Protein AF-A0A365XZC5-F1 (afdb_monomer_lite)

Foldseek 3Di:
DDDDPPPPLQPDDDDPDDVDQADPVPRKGKDKAFDDWCDDPVGTDTWIKIFIPPDDPPDDADPVGRRIGTHPHDDDDDDDDDDPCVPDDDFPWDKDWPDKDKDKDKDKDWDDDPPDPDIDMDIDMDIWIKTWIWIDGPPDDTDIDIDTDD

Secondary structure (DSSP, 8-state):
-------GGGG----S--S-SB-TTT--BEEEEEEEEEEETTEEEEEEEEEE--PPTTPPPBTTBTTEEE---------SSS-GGGGG-----EEEEEEEEEEEEEEEEEEEPTTSS-EEEEEEEEEEEEEEEEEE-TTSPPEEEEEE--

Radius of gyration: 34.35 Å; chains: 1; bounding box: 64×92×58 Å

Organism: NCBI:txid2259036

pLDDT: mean 74.67, std 12.97, range [41.94, 90.88]

Structure (mmCIF, N/CA/C/O backbone):
data_AF-A0A365XZC5-F1
#
_entry.id   AF-A0A365XZC5-F1
#
loop_
_atom_site.group_PDB
_atom_site.id
_atom_site.type_symbol
_atom_site.label_atom_id
_atom_site.label_alt_id
_atom_site.label_comp_id
_atom_site.label_asym_id
_atom_site.label_entity_id
_atom_site.label_seq_id
_atom_site.pdbx_PDB_ins_code
_atom_site.Cartn_x
_atom_site.Cartn_y
_atom_site.Cartn_z
_atom_site.occupancy
_atom_site.B_iso_or_equiv
_atom_site.auth_seq_id
_atom_site.auth_comp_id
_atom_site.auth_asym_id
_atom_site.auth_atom_id
_atom_site.pdbx_PDB_model_num
ATOM 1 N N . MET A 1 1 ? -13.494 10.231 -18.764 1.00 41.94 1 MET A N 1
ATOM 2 C CA . MET A 1 1 ? -13.590 10.377 -17.300 1.00 41.94 1 MET A CA 1
ATOM 3 C C . MET A 1 1 ? -13.343 9.007 -16.707 1.00 41.94 1 MET A C 1
ATOM 5 O O . MET A 1 1 ? -14.178 8.136 -16.892 1.00 41.94 1 MET A O 1
ATOM 9 N N . THR A 1 2 ? -12.177 8.778 -16.112 1.00 56.69 2 THR A N 1
ATOM 10 C CA . THR A 1 2 ? -11.891 7.541 -15.376 1.00 56.69 2 THR A CA 1
ATOM 11 C C . THR A 1 2 ? -11.286 7.983 -14.055 1.00 56.69 2 THR A C 1
ATOM 13 O O . THR A 1 2 ? -10.091 8.257 -13.974 1.00 56.69 2 THR A O 1
ATOM 16 N N . SER A 1 3 ? -12.127 8.175 -13.043 1.00 47.44 3 SER A N 1
ATOM 17 C CA . SER A 1 3 ? -11.646 8.241 -11.668 1.00 47.44 3 SER A CA 1
ATOM 18 C C . SER A 1 3 ? -10.917 6.925 -11.409 1.00 47.44 3 SER A C 1
ATOM 20 O O . SER A 1 3 ? -11.542 5.862 -11.435 1.00 47.44 3 SER A O 1
ATOM 22 N N . GLY A 1 4 ? -9.589 6.990 -11.283 1.00 54.00 4 GLY A N 1
ATOM 23 C CA . GLY A 1 4 ? -8.797 5.874 -10.782 1.00 54.00 4 GLY A CA 1
ATOM 24 C C . GLY A 1 4 ? -9.372 5.441 -9.441 1.00 54.00 4 GLY A C 1
ATOM 25 O O . GLY A 1 4 ? -9.949 6.270 -8.740 1.00 54.00 4 GLY A O 1
ATOM 26 N N . SER A 1 5 ? -9.282 4.145 -9.160 1.00 53.66 5 SER A N 1
ATOM 27 C CA . SER A 1 5 ? -9.756 3.495 -7.940 1.00 53.66 5 SER A CA 1
ATOM 28 C C . SER A 1 5 ? -9.431 4.334 -6.705 1.00 53.66 5 SER A C 1
ATOM 30 O O . SER A 1 5 ? -8.330 4.245 -6.170 1.00 53.66 5 SER A O 1
ATOM 32 N N . THR A 1 6 ? -10.383 5.159 -6.275 1.00 51.09 6 THR A N 1
ATOM 33 C CA . THR A 1 6 ? -10.357 5.780 -4.959 1.00 51.09 6 THR A CA 1
ATOM 34 C C . THR A 1 6 ? -10.449 4.627 -3.986 1.00 51.09 6 THR A C 1
ATOM 36 O O . THR A 1 6 ? -11.447 3.900 -3.987 1.00 51.09 6 THR A O 1
ATOM 39 N N . ALA A 1 7 ? -9.367 4.408 -3.248 1.00 61.28 7 ALA A N 1
ATOM 40 C CA . ALA A 1 7 ? -9.318 3.397 -2.216 1.00 61.28 7 ALA A CA 1
ATOM 41 C C . ALA A 1 7 ? -10.495 3.688 -1.247 1.00 61.28 7 ALA A C 1
ATOM 43 O O . ALA A 1 7 ? -10.661 4.852 -0.858 1.00 61.28 7 ALA A O 1
ATOM 44 N N . PRO A 1 8 ? 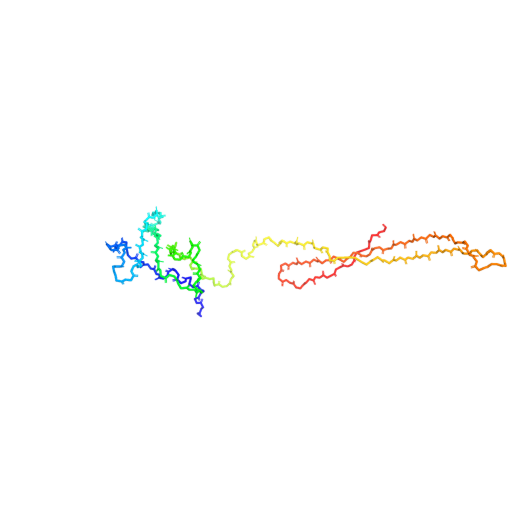-11.397 2.723 -0.969 1.00 56.47 8 PRO A N 1
ATOM 45 C CA . PRO A 1 8 ? -12.649 2.956 -0.231 1.00 56.47 8 PRO A CA 1
ATOM 46 C C . PRO A 1 8 ? -12.469 3.667 1.118 1.00 56.47 8 PRO A C 1
ATOM 48 O O . PRO A 1 8 ? -13.387 4.301 1.634 1.00 56.47 8 PRO A O 1
ATOM 51 N N . GLU A 1 9 ? -11.269 3.580 1.678 1.00 57.34 9 GLU A N 1
ATOM 52 C CA . GLU A 1 9 ? -10.873 4.140 2.959 1.00 57.34 9 GLU A CA 1
ATOM 53 C C . GLU A 1 9 ? -10.725 5.673 2.862 1.00 57.34 9 GLU A C 1
ATOM 55 O O . GLU A 1 9 ? -11.165 6.400 3.752 1.00 57.34 9 GLU A O 1
ATOM 60 N N . ALA A 1 10 ? -10.259 6.204 1.722 1.00 56.94 10 ALA A N 1
ATOM 61 C CA . ALA A 1 10 ? -10.065 7.643 1.496 1.00 56.94 10 ALA A CA 1
ATOM 62 C C . ALA A 1 10 ? -11.358 8.482 1.587 1.00 56.94 10 ALA A C 1
ATOM 64 O O . ALA A 1 10 ? -11.293 9.708 1.694 1.00 56.94 10 ALA A O 1
ATOM 65 N N . THR A 1 11 ? -12.529 7.841 1.556 1.00 58.53 11 THR A N 1
ATOM 66 C CA . THR A 1 11 ? -13.839 8.502 1.658 1.00 58.53 11 THR A CA 1
ATOM 67 C C . THR A 1 11 ? -14.487 8.435 3.043 1.00 58.53 11 THR A C 1
ATOM 69 O O . THR A 1 11 ? -15.484 9.123 3.260 1.00 58.53 11 THR A O 1
ATOM 72 N N . THR A 1 12 ? -13.930 7.677 3.993 1.00 58.53 12 THR A N 1
ATOM 73 C CA . THR A 1 12 ? -14.558 7.431 5.305 1.00 58.53 12 THR A CA 1
ATOM 74 C C . THR A 1 12 ? -13.808 8.174 6.410 1.00 58.53 12 THR A C 1
ATOM 76 O O . THR A 1 12 ? -13.025 7.600 7.162 1.00 58.53 12 THR A O 1
ATOM 79 N N . PHE A 1 13 ? -14.000 9.492 6.483 1.00 57.75 13 PHE A N 1
ATOM 80 C CA . PHE A 1 13 ? -13.506 10.309 7.594 1.00 57.75 13 PHE A CA 1
ATOM 81 C C . PHE A 1 13 ? -14.507 10.245 8.753 1.00 57.75 13 PHE A C 1
ATOM 83 O O . PHE A 1 13 ? -15.584 10.831 8.663 1.00 57.75 13 PHE A O 1
ATOM 90 N N . GLU A 1 14 ? -14.156 9.551 9.836 1.00 59.66 14 GLU A N 1
ATOM 91 C CA . GLU A 1 14 ? -14.980 9.497 11.048 1.00 59.66 14 GLU A CA 1
ATOM 92 C C . GLU A 1 14 ? -14.503 10.550 12.072 1.00 59.66 14 GLU A C 1
ATOM 94 O O . GLU A 1 14 ? -13.302 10.634 12.356 1.00 59.66 14 GLU A O 1
ATOM 99 N N . PRO A 1 15 ? -15.401 11.390 12.622 1.00 53.81 15 PRO A N 1
ATOM 100 C CA . PRO A 1 15 ? -15.041 12.420 13.593 1.00 53.81 15 PRO A CA 1
ATOM 101 C C . PRO A 1 15 ? -14.551 11.828 14.926 1.00 53.81 15 PRO A C 1
ATOM 103 O O . PRO A 1 15 ? -15.025 10.798 15.392 1.00 53.81 15 PRO A O 1
ATOM 106 N N . VAL A 1 16 ? -13.615 12.537 15.571 1.00 52.72 16 VAL A N 1
ATOM 107 C CA . VAL A 1 16 ? -12.811 12.089 16.730 1.00 52.72 16 VAL A CA 1
ATOM 108 C C . VAL A 1 16 ? -13.581 11.872 18.048 1.00 52.72 16 VAL A C 1
ATOM 110 O O . VAL A 1 16 ? -12.966 11.610 19.078 1.00 52.72 16 VAL A O 1
ATOM 113 N N . ASP A 1 17 ? -14.908 11.969 18.050 1.00 49.28 17 ASP A N 1
ATOM 114 C CA . ASP A 1 17 ? -15.715 12.024 19.272 1.00 49.28 17 ASP A CA 1
ATOM 115 C C . ASP A 1 17 ? -16.570 10.756 19.443 1.00 49.28 17 ASP A C 1
ATOM 117 O O . ASP A 1 17 ? -17.780 10.750 19.226 1.00 49.28 17 ASP A O 1
ATOM 121 N N . THR A 1 18 ? -15.931 9.637 19.800 1.00 53.94 18 THR A N 1
ATOM 122 C CA . THR A 1 18 ? -16.627 8.397 20.185 1.00 53.94 18 THR A CA 1
ATOM 123 C C . THR A 1 18 ? -16.682 8.304 21.706 1.00 53.94 18 THR A C 1
ATOM 125 O O . THR A 1 18 ? -15.788 7.746 22.343 1.00 53.94 18 THR A O 1
ATOM 128 N N . THR A 1 19 ? -17.721 8.886 22.303 1.00 54.72 19 THR A N 1
ATOM 129 C CA . THR A 1 19 ? -17.930 8.904 23.763 1.00 54.72 19 THR A CA 1
ATOM 130 C C . THR A 1 19 ? -18.324 7.532 24.331 1.00 54.72 19 THR A C 1
ATOM 132 O O . THR A 1 19 ? -18.129 7.296 25.520 1.00 54.72 19 THR A O 1
ATOM 135 N N . ASP A 1 20 ? -18.790 6.607 23.485 1.00 61.19 20 ASP A N 1
ATOM 136 C CA . ASP A 1 20 ? -19.123 5.224 23.842 1.00 61.19 20 ASP A CA 1
ATOM 137 C C . ASP A 1 20 ? -18.233 4.238 23.069 1.00 61.19 20 ASP A C 1
ATOM 139 O O . ASP A 1 20 ? -18.506 3.864 21.931 1.00 61.19 20 ASP A O 1
ATOM 143 N N . MET A 1 21 ? -17.143 3.800 23.706 1.00 69.25 21 MET A N 1
ATOM 144 C CA . MET A 1 21 ? -16.177 2.844 23.134 1.00 69.25 21 MET A CA 1
ATOM 145 C C . MET A 1 21 ? -16.726 1.414 23.004 1.00 69.25 21 MET A C 1
ATOM 147 O O . MET A 1 21 ? -16.105 0.553 22.381 1.00 69.25 21 MET A O 1
ATOM 151 N N . VAL A 1 22 ? -17.868 1.134 23.631 1.00 71.12 22 VAL A N 1
ATOM 152 C CA . VAL A 1 22 ? -18.506 -0.182 23.647 1.00 71.12 22 VAL A CA 1
ATOM 153 C C . VAL A 1 22 ? -19.995 -0.001 23.413 1.00 71.12 22 VAL A C 1
ATOM 155 O O . VAL A 1 22 ? -20.674 0.683 24.178 1.00 71.12 22 VAL A O 1
ATOM 158 N N . ASN A 1 23 ? -20.524 -0.671 22.397 1.00 73.56 23 ASN A N 1
ATOM 159 C CA . ASN A 1 23 ? -21.959 -0.762 22.211 1.00 73.56 23 ASN A CA 1
ATOM 160 C C . ASN A 1 23 ? -22.548 -1.711 23.268 1.00 73.56 23 ASN A C 1
ATOM 162 O O . ASN A 1 23 ? -22.293 -2.913 23.251 1.00 73.56 23 ASN A O 1
ATOM 166 N N . LEU A 1 24 ? -23.361 -1.190 24.189 1.00 74.31 24 LEU A N 1
ATOM 167 C CA . LEU A 1 24 ? -23.957 -1.979 25.279 1.00 74.31 24 LEU A CA 1
ATOM 168 C C . LEU A 1 24 ? -24.995 -3.013 24.809 1.00 74.31 24 LEU A C 1
ATOM 170 O O . LEU A 1 24 ? -25.375 -3.893 25.580 1.00 74.31 24 LEU A O 1
ATOM 174 N N . GLN A 1 25 ? -25.475 -2.905 23.570 1.00 77.38 25 GLN A N 1
ATOM 175 C CA . GLN A 1 25 ? -26.512 -3.766 23.010 1.00 77.38 25 GLN A CA 1
ATOM 176 C C . GLN A 1 25 ? -25.942 -4.882 22.128 1.00 77.38 25 GLN A C 1
ATOM 178 O O . GLN A 1 25 ? -26.482 -5.987 22.138 1.00 77.38 25 GLN A O 1
ATOM 183 N N . THR A 1 26 ? -24.857 -4.620 21.395 1.00 76.12 26 THR A N 1
ATOM 184 C CA . THR A 1 26 ? -24.197 -5.613 20.525 1.00 76.12 26 THR A CA 1
ATOM 185 C C . THR A 1 26 ? -22.878 -6.140 21.092 1.00 76.12 26 THR A C 1
ATOM 187 O O . THR A 1 26 ? -22.446 -7.225 20.719 1.00 76.12 26 THR A O 1
ATOM 190 N N . GLY A 1 27 ? -22.264 -5.425 22.039 1.00 78.88 27 GLY A N 1
ATOM 191 C CA . GLY A 1 27 ? -20.944 -5.743 22.586 1.00 78.88 27 GLY A CA 1
ATOM 192 C C . GLY A 1 27 ? -19.781 -5.321 21.685 1.00 78.88 27 GLY A C 1
ATOM 193 O O . GLY A 1 27 ? -18.632 -5.613 22.015 1.00 78.88 27 GLY A O 1
ATOM 194 N N . ASP A 1 28 ? -20.056 -4.640 20.569 1.00 82.56 28 ASP A N 1
ATOM 195 C CA . ASP A 1 28 ? -19.023 -4.232 19.622 1.00 82.56 28 ASP A CA 1
ATOM 196 C C . ASP A 1 28 ? -18.166 -3.099 20.186 1.00 82.56 28 ASP A C 1
ATOM 198 O O . ASP A 1 28 ? -18.663 -2.123 20.756 1.00 82.56 28 ASP A O 1
ATOM 202 N N . PHE A 1 29 ? -16.858 -3.242 20.010 1.00 84.12 29 PHE A N 1
ATOM 203 C CA . PHE A 1 29 ? -15.852 -2.284 20.438 1.00 84.12 29 PHE A CA 1
ATOM 204 C C . PHE A 1 29 ? -15.495 -1.333 19.294 1.00 84.12 29 PHE A C 1
ATOM 206 O O . PHE A 1 29 ? -15.231 -1.776 18.177 1.00 84.12 29 PHE A O 1
ATOM 213 N N . THR A 1 30 ? -15.456 -0.033 19.580 1.00 85.88 30 THR A N 1
ATOM 214 C CA . THR A 1 30 ? -14.932 0.992 18.670 1.00 85.88 30 THR A CA 1
ATOM 215 C C . THR A 1 30 ? -13.887 1.828 19.399 1.00 85.88 30 THR A C 1
ATOM 217 O O . THR A 1 30 ? -14.107 2.257 20.532 1.00 85.88 30 THR A O 1
ATOM 220 N N . TYR A 1 31 ? -12.740 2.062 18.761 1.00 85.31 31 TYR A N 1
ATOM 221 C CA . TYR A 1 31 ? -11.665 2.871 19.337 1.00 85.31 31 TYR A CA 1
ATOM 222 C C . TYR A 1 31 ? -11.048 3.788 18.301 1.00 85.31 31 TYR A C 1
ATOM 224 O O . TYR A 1 31 ? -10.715 3.336 17.213 1.00 85.31 31 TYR A O 1
ATOM 232 N N . ASN A 1 32 ? -10.851 5.052 18.656 1.00 86.00 32 ASN A N 1
ATOM 233 C CA . ASN A 1 32 ? -10.189 6.018 17.799 1.00 86.00 32 ASN A CA 1
ATOM 234 C C . ASN A 1 32 ? -8.936 6.562 18.491 1.00 86.00 32 ASN A C 1
ATOM 236 O O . ASN A 1 32 ? -9.009 7.095 19.600 1.00 86.00 32 ASN A O 1
ATOM 240 N N . LEU A 1 33 ? -7.788 6.418 17.834 1.00 86.81 33 LEU A N 1
ATOM 241 C CA . LEU A 1 33 ? -6.489 6.850 18.331 1.00 86.81 33 LEU A CA 1
ATOM 242 C C . LEU A 1 33 ? -5.914 7.933 17.404 1.00 86.81 33 LEU A C 1
ATOM 244 O O . LEU A 1 33 ? -5.515 7.615 16.280 1.00 86.81 33 LEU A O 1
ATOM 248 N N . PRO A 1 34 ? -5.811 9.199 17.848 1.00 88.38 34 PRO A N 1
ATOM 249 C CA . PRO A 1 34 ? -5.080 10.210 17.093 1.00 88.38 34 PRO A CA 1
ATOM 250 C C . PRO A 1 34 ? -3.586 9.861 17.105 1.00 88.38 34 PRO A C 1
ATOM 252 O O . PRO A 1 34 ? -2.987 9.724 18.172 1.00 88.38 34 PRO A O 1
ATOM 255 N N . LEU A 1 35 ? -2.986 9.692 15.926 1.00 86.25 35 LEU A N 1
ATOM 256 C CA . LEU A 1 35 ? -1.580 9.304 15.795 1.00 86.25 35 LEU A CA 1
ATOM 257 C C . LEU A 1 35 ? -0.673 10.530 15.746 1.00 86.25 35 LEU A C 1
ATOM 259 O O . LEU A 1 35 ? 0.237 10.676 16.559 1.00 86.25 35 LEU A O 1
ATOM 263 N N . LEU A 1 36 ? -0.902 11.392 14.759 1.00 89.06 36 LEU A N 1
ATOM 264 C CA . LEU A 1 36 ? -0.089 12.574 14.500 1.00 89.06 36 LEU A CA 1
ATOM 265 C C . LEU A 1 36 ? -0.822 13.524 13.562 1.00 89.06 36 LEU A C 1
ATOM 267 O O . LEU A 1 36 ? -1.779 13.145 12.897 1.00 89.06 36 LEU A O 1
ATOM 271 N N . GLU A 1 37 ? -0.324 14.747 13.465 1.00 87.75 37 GLU A N 1
ATOM 272 C CA . GLU A 1 37 ? -0.769 15.719 12.4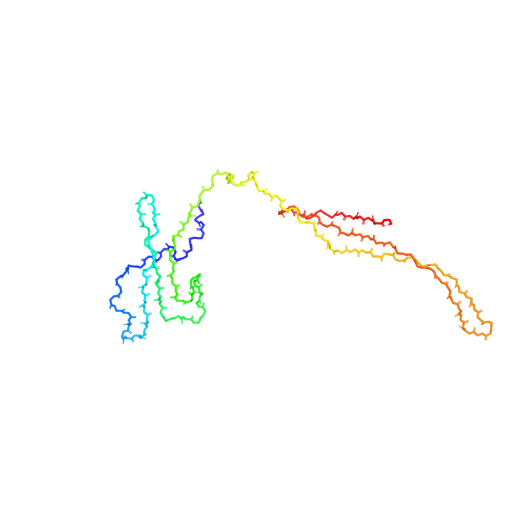76 1.00 87.75 37 GLU A CA 1
ATOM 273 C C . GLU A 1 37 ? 0.366 15.942 11.474 1.00 87.75 37 GLU A C 1
ATOM 275 O O . GLU A 1 37 ? 1.479 16.312 11.857 1.00 87.75 37 GLU A O 1
ATOM 280 N N . VAL A 1 38 ? 0.113 15.660 10.194 1.00 83.75 38 VAL A N 1
ATOM 281 C CA . VAL A 1 38 ? 1.102 15.872 9.131 1.00 83.75 38 VAL A CA 1
ATOM 282 C C . VAL A 1 38 ? 1.087 17.354 8.759 1.00 83.75 38 VAL A C 1
ATOM 284 O O . VAL A 1 38 ? 0.048 17.827 8.299 1.00 83.75 38 VAL A O 1
ATOM 287 N N . PRO A 1 39 ? 2.193 18.105 8.919 1.00 86.44 39 PRO A N 1
ATOM 288 C CA . PRO A 1 39 ? 2.221 19.519 8.565 1.00 86.44 39 PRO A CA 1
ATOM 289 C C . PRO A 1 39 ? 2.158 19.695 7.042 1.00 86.44 39 PRO A C 1
ATOM 291 O O . PRO A 1 39 ? 2.997 19.160 6.315 1.00 86.44 39 PRO A O 1
ATOM 294 N N . GLY A 1 40 ? 1.180 20.465 6.563 1.00 82.50 40 GLY A N 1
ATOM 295 C CA . GLY A 1 40 ? 1.012 20.818 5.154 1.00 82.50 40 GLY A CA 1
ATOM 296 C C . GLY A 1 40 ? 1.087 22.333 4.906 1.00 82.50 40 GLY A C 1
ATOM 297 O O . GLY A 1 40 ? 0.957 23.119 5.847 1.00 82.50 40 GLY A O 1
ATOM 298 N N . PRO A 1 41 ? 1.276 22.770 3.643 1.00 78.44 41 PRO A N 1
ATOM 299 C CA . PRO A 1 41 ? 1.380 24.191 3.281 1.00 78.44 41 PRO A CA 1
ATOM 300 C C . PRO A 1 41 ? 0.135 25.022 3.633 1.00 78.44 41 PRO A C 1
ATOM 302 O O . PRO A 1 41 ? 0.250 26.216 3.885 1.00 78.44 41 PRO A O 1
ATOM 305 N N . GLU A 1 42 ? -1.037 24.381 3.666 1.00 80.81 42 GLU A N 1
ATOM 306 C CA . GLU A 1 42 ? -2.361 24.998 3.858 1.00 80.81 42 GLU A CA 1
ATOM 307 C C . GLU A 1 42 ? -3.012 24.596 5.203 1.00 80.81 42 GLU A C 1
ATOM 309 O O . GLU A 1 42 ? -4.184 24.879 5.443 1.00 80.81 42 GLU A O 1
ATOM 314 N N . GLY A 1 43 ? -2.274 23.914 6.088 1.00 77.81 43 GLY A N 1
ATOM 315 C CA . GLY A 1 43 ? -2.796 23.343 7.335 1.00 77.81 43 GLY A CA 1
ATOM 316 C C . GLY A 1 43 ? -2.313 21.911 7.568 1.00 77.81 43 GLY A C 1
ATOM 317 O O . GLY A 1 43 ? -1.795 21.264 6.656 1.00 77.81 43 GLY A O 1
ATOM 318 N N . GLY A 1 44 ? -2.430 21.432 8.807 1.00 80.50 44 GLY A N 1
ATOM 319 C CA . GLY A 1 44 ? -2.075 20.063 9.162 1.00 80.50 44 GLY A CA 1
ATOM 320 C C . GLY A 1 44 ? -3.214 19.081 8.883 1.00 80.50 44 GLY A C 1
ATOM 321 O O . GLY A 1 44 ? -4.386 19.411 9.059 1.00 80.50 44 GLY A O 1
ATOM 322 N N . TYR A 1 45 ? -2.875 17.876 8.421 1.00 84.38 45 TYR A N 1
ATOM 323 C CA . TYR A 1 45 ? -3.840 16.788 8.261 1.00 84.38 45 TYR A CA 1
ATOM 324 C C . TYR A 1 45 ? -3.759 15.853 9.477 1.00 84.38 45 TYR A C 1
ATOM 326 O O . TYR A 1 45 ? -2.723 15.198 9.656 1.00 84.38 45 TYR A O 1
ATOM 334 N N . PRO A 1 46 ? -4.796 15.791 10.336 1.00 85.44 46 PRO A N 1
ATOM 335 C CA . PRO A 1 46 ? -4.800 14.894 11.481 1.00 85.44 46 PRO A CA 1
ATOM 336 C C . PRO A 1 46 ? -4.979 13.452 11.004 1.00 85.44 46 PRO A C 1
ATOM 338 O O . PRO A 1 46 ? -5.993 13.092 10.409 1.00 85.44 46 PRO A O 1
ATOM 341 N N . LEU A 1 47 ? -3.986 12.619 11.290 1.00 85.88 47 LEU A N 1
ATOM 342 C CA . LEU A 1 47 ? -4.013 11.192 11.030 1.00 85.88 47 LEU A CA 1
ATOM 343 C C . LEU A 1 47 ? -4.562 10.475 12.268 1.00 85.88 47 LEU A C 1
ATOM 345 O O . LEU A 1 47 ? -3.925 10.466 13.326 1.00 85.88 47 LEU A O 1
ATOM 349 N N . ALA A 1 48 ? -5.734 9.864 12.129 1.00 88.25 48 ALA A N 1
ATOM 350 C CA . ALA A 1 48 ? -6.369 9.071 13.174 1.00 88.25 48 ALA A CA 1
ATOM 351 C C . ALA A 1 48 ? -6.516 7.613 12.728 1.00 88.25 48 ALA A C 1
ATOM 353 O O . ALA A 1 48 ? -6.777 7.328 11.557 1.00 88.25 48 ALA A O 1
ATOM 354 N N . LEU A 1 49 ? -6.304 6.702 13.672 1.00 87.75 49 LEU A N 1
ATOM 355 C CA . LEU A 1 49 ? -6.465 5.269 13.495 1.00 87.75 49 LEU A CA 1
ATOM 356 C C . LEU A 1 49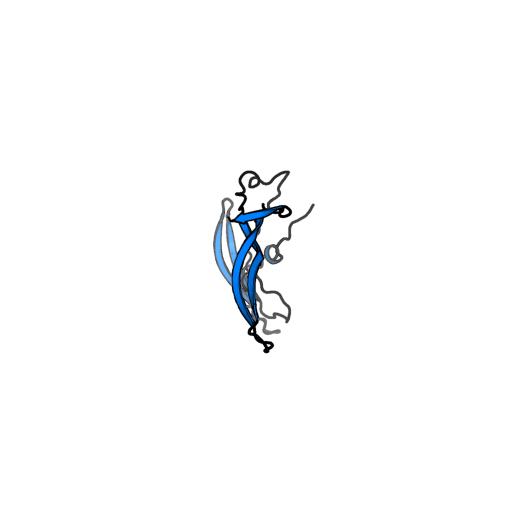 ? -7.743 4.829 14.210 1.00 87.75 49 LEU A C 1
ATOM 358 O O . LEU A 1 49 ? -7.814 4.907 15.438 1.00 87.75 49 LEU A O 1
ATOM 362 N N . SER A 1 50 ? -8.708 4.322 13.451 1.00 89.12 50 SER A N 1
ATOM 363 C CA . SER A 1 50 ? -9.992 3.853 13.976 1.00 89.12 50 SER A CA 1
ATOM 364 C C . SER A 1 50 ? -10.063 2.330 13.940 1.00 89.12 50 SER A C 1
ATOM 366 O O . SER A 1 50 ? -9.659 1.711 12.960 1.00 89.12 50 SER A O 1
ATOM 368 N N . TYR A 1 51 ? -10.583 1.713 14.995 1.00 89.50 51 TYR A N 1
ATOM 369 C CA . TYR A 1 51 ? -10.866 0.285 15.067 1.00 89.50 51 TYR A CA 1
ATOM 370 C C . TYR A 1 51 ? -12.359 0.045 15.238 1.00 89.50 51 TYR A C 1
ATOM 372 O O . TYR A 1 51 ? -12.974 0.674 16.099 1.00 89.50 51 TYR A O 1
ATOM 380 N N . HIS A 1 52 ? -12.900 -0.919 14.495 1.00 88.31 52 HIS A N 1
ATOM 381 C CA . HIS A 1 52 ? -14.266 -1.407 14.636 1.00 88.31 52 HIS A CA 1
ATOM 382 C C . HIS A 1 52 ? -14.274 -2.934 14.777 1.00 88.31 52 HIS A C 1
ATOM 384 O O . HIS A 1 52 ? -13.722 -3.661 13.949 1.00 88.31 52 HIS A O 1
ATOM 390 N N . ALA A 1 53 ? -14.903 -3.423 15.846 1.00 83.75 53 ALA A N 1
ATOM 391 C CA . ALA A 1 53 ? -15.227 -4.836 16.015 1.00 83.75 53 ALA A CA 1
ATOM 392 C C . ALA A 1 53 ? -16.464 -5.229 15.181 1.00 83.75 53 ALA A C 1
ATOM 394 O O . ALA A 1 53 ? -17.090 -4.388 14.542 1.00 83.75 53 ALA A O 1
ATOM 395 N N . GLY A 1 54 ? -16.827 -6.515 15.199 1.00 84.50 54 GLY A N 1
ATOM 396 C CA . GLY A 1 54 ? -17.969 -7.033 14.427 1.00 84.50 54 GLY A CA 1
ATOM 397 C C . GLY A 1 54 ? -17.604 -7.548 13.029 1.00 84.50 54 GLY A C 1
ATOM 398 O O . GLY A 1 54 ? -18.472 -7.665 12.167 1.00 84.50 54 GLY A O 1
ATOM 399 N N . ILE A 1 55 ? -16.325 -7.871 12.818 1.00 85.50 55 ILE A N 1
ATOM 400 C CA . ILE A 1 55 ? -15.776 -8.335 11.540 1.00 85.50 55 ILE A CA 1
ATOM 401 C C . ILE A 1 55 ? -16.405 -9.671 11.126 1.00 85.50 55 ILE A C 1
ATOM 403 O O . ILE A 1 55 ? -16.404 -10.639 11.898 1.00 85.50 55 ILE A O 1
ATOM 407 N N . GLN A 1 56 ? -16.906 -9.745 9.894 1.00 88.25 56 GLN A N 1
ATOM 408 C CA . GLN A 1 56 ? -17.558 -10.946 9.365 1.00 88.25 56 GLN A CA 1
ATOM 409 C C . GLN A 1 56 ? -16.571 -11.866 8.621 1.00 88.25 56 GLN A C 1
ATOM 411 O O . GLN A 1 56 ? -15.556 -11.410 8.090 1.00 88.25 56 GLN A O 1
ATOM 416 N N . PRO A 1 57 ? -16.845 -13.184 8.535 1.00 84.38 57 PRO A N 1
ATOM 417 C CA . PRO A 1 57 ? -16.039 -14.081 7.713 1.00 84.38 57 PRO A CA 1
ATOM 418 C C . PRO A 1 57 ? -16.084 -13.657 6.237 1.00 84.38 57 PRO A C 1
ATOM 420 O O . PRO A 1 57 ? -17.156 -13.638 5.635 1.00 84.38 57 PRO A O 1
ATOM 423 N N . GLY A 1 58 ? -14.921 -13.359 5.655 1.00 87.75 58 GLY A N 1
ATOM 424 C CA . GLY A 1 58 ? -14.790 -12.910 4.263 1.00 87.75 58 GLY A CA 1
ATOM 425 C C . GLY A 1 58 ? -14.607 -11.401 4.089 1.00 87.75 58 GLY A C 1
ATOM 426 O O . GLY A 1 58 ? -14.580 -10.936 2.956 1.00 87.75 58 GLY A O 1
ATOM 427 N N . GLU A 1 59 ? -14.482 -10.650 5.181 1.00 85.25 59 GLU A N 1
ATOM 428 C CA . GLU A 1 59 ? -14.123 -9.235 5.135 1.00 85.25 59 GLU A CA 1
ATOM 429 C C . GLU A 1 59 ? -12.611 -9.063 4.926 1.00 85.25 59 GLU A C 1
ATOM 431 O O . GLU A 1 59 ? -11.797 -9.717 5.589 1.00 85.25 59 GLU A O 1
ATOM 436 N N . ASP A 1 60 ? -12.242 -8.202 3.978 1.00 83.88 60 ASP A N 1
ATOM 437 C CA . ASP A 1 60 ? -10.848 -7.939 3.640 1.00 83.88 60 ASP A CA 1
ATOM 438 C C . ASP A 1 60 ? -10.201 -7.016 4.677 1.00 83.88 60 ASP A C 1
ATOM 440 O O . ASP A 1 60 ? -10.792 -6.050 5.164 1.00 83.88 60 ASP A O 1
ATOM 444 N N . ALA A 1 61 ? -8.951 -7.319 5.026 1.00 85.12 61 ALA A N 1
ATOM 445 C CA . ALA A 1 61 ? -8.179 -6.476 5.924 1.00 85.12 61 ALA A CA 1
ATOM 446 C C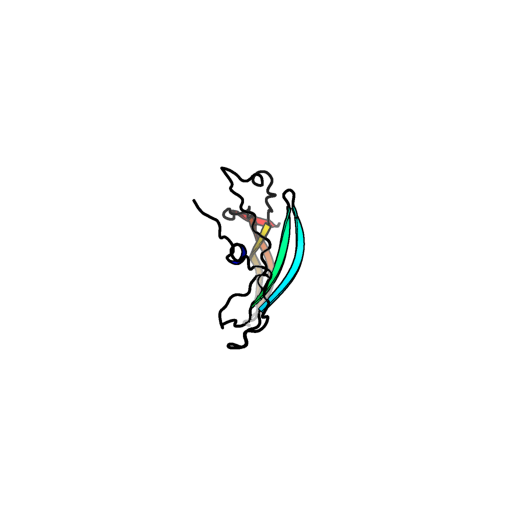 . ALA A 1 61 ? -7.758 -5.184 5.216 1.00 85.12 61 ALA A C 1
ATOM 448 O O . ALA A 1 61 ? -7.328 -5.214 4.061 1.00 85.12 61 ALA A O 1
ATOM 449 N N . SER A 1 62 ? -7.793 -4.062 5.936 1.00 87.56 62 SER A N 1
ATOM 450 C CA . SER A 1 62 ? -7.150 -2.847 5.446 1.00 87.56 62 SER A CA 1
ATOM 451 C C . SER A 1 62 ? -5.627 -3.011 5.452 1.00 87.56 62 SER A C 1
ATOM 453 O O . SER A 1 62 ? -5.066 -3.937 6.049 1.00 87.56 62 SER A O 1
ATOM 455 N N . TRP A 1 63 ? -4.931 -2.046 4.858 1.00 82.88 63 TRP A N 1
ATOM 456 C CA . TRP A 1 63 ? -3.473 -1.947 4.917 1.00 82.88 63 TRP A CA 1
ATOM 457 C C . TRP A 1 63 ? -2.916 -1.774 6.344 1.00 82.88 63 TRP A C 1
ATOM 459 O O . TRP A 1 63 ? -1.751 -2.089 6.584 1.00 82.88 63 TRP A O 1
ATOM 469 N N . ALA A 1 64 ? -3.739 -1.309 7.291 1.00 86.88 64 ALA A N 1
ATOM 470 C CA . ALA A 1 64 ? -3.403 -1.217 8.712 1.00 86.88 64 ALA A CA 1
ATOM 471 C C . ALA A 1 64 ? -3.812 -2.473 9.512 1.00 86.88 64 ALA A C 1
ATOM 473 O O . ALA A 1 64 ? -3.388 -2.637 10.656 1.00 86.88 64 ALA A O 1
ATOM 474 N N . GLY A 1 65 ? -4.604 -3.372 8.919 1.00 89.25 65 GLY A N 1
ATOM 475 C CA . GLY A 1 65 ? -5.059 -4.624 9.518 1.00 89.25 65 GLY A CA 1
ATOM 476 C C . GLY A 1 65 ? -6.579 -4.792 9.509 1.00 89.25 65 GLY A C 1
ATOM 477 O O . GLY A 1 65 ? -7.344 -3.889 9.179 1.00 89.25 65 GLY A O 1
ATOM 478 N N . LEU A 1 66 ? -7.037 -5.983 9.890 1.00 90.19 66 LEU A N 1
ATOM 479 C CA . LEU A 1 66 ? -8.461 -6.314 9.922 1.00 90.19 66 LEU A CA 1
ATOM 480 C C . LEU A 1 66 ? -9.189 -5.533 11.027 1.00 90.19 66 LEU A C 1
ATOM 482 O O . LEU A 1 66 ? -8.749 -5.538 12.179 1.00 90.19 66 LEU A O 1
ATOM 486 N N . GLY A 1 67 ? -10.286 -4.863 10.671 1.00 87.94 67 GLY A N 1
ATOM 487 C CA . GLY A 1 67 ? -11.040 -3.985 11.573 1.00 87.94 67 GLY A CA 1
ATOM 488 C C . GLY A 1 67 ? -10.357 -2.651 11.884 1.00 87.94 67 GLY A C 1
ATOM 489 O O . GLY A 1 67 ? -10.957 -1.812 12.546 1.00 87.94 67 GLY A O 1
ATOM 490 N N . TRP A 1 68 ? -9.128 -2.428 11.406 1.00 89.56 68 TRP A N 1
ATOM 491 C CA . TRP A 1 68 ? -8.422 -1.155 11.526 1.00 89.56 68 TRP A CA 1
ATOM 492 C C . TRP A 1 68 ? -8.635 -0.323 10.269 1.00 89.56 68 TRP A C 1
ATOM 494 O O . TRP A 1 68 ? -8.514 -0.834 9.163 1.00 89.56 68 TRP A O 1
ATOM 504 N N . THR A 1 69 ? -8.901 0.965 10.424 1.00 88.69 69 THR A N 1
ATOM 505 C CA . THR A 1 69 ? -9.021 1.929 9.331 1.00 88.69 69 THR A CA 1
ATOM 506 C C . THR A 1 69 ? -8.051 3.069 9.583 1.00 88.69 69 THR A C 1
ATOM 508 O O . THR A 1 69 ? -8.082 3.706 10.636 1.00 88.69 69 THR A O 1
ATOM 511 N N . LEU A 1 70 ? -7.172 3.310 8.613 1.00 87.62 70 LEU A N 1
ATOM 512 C CA . LEU A 1 70 ? -6.222 4.413 8.619 1.00 87.62 70 LEU A CA 1
ATOM 513 C C . LEU A 1 70 ? -6.329 5.131 7.280 1.00 87.62 70 LEU A C 1
ATOM 515 O O . LEU A 1 70 ? -6.127 4.513 6.236 1.00 87.62 70 LEU A O 1
ATOM 519 N N . ASN A 1 71 ? -6.622 6.427 7.324 1.00 82.94 71 ASN A N 1
ATOM 520 C CA . ASN A 1 71 ? -6.831 7.246 6.134 1.00 82.94 71 ASN A CA 1
ATOM 521 C C . ASN A 1 71 ? -5.698 8.260 6.015 1.00 82.94 71 ASN A C 1
ATOM 523 O O . ASN A 1 71 ? -5.733 9.283 6.692 1.00 82.94 71 ASN A O 1
ATOM 527 N N . PRO A 1 72 ? -4.677 7.993 5.184 1.00 77.94 72 PRO A N 1
ATOM 528 C CA . PRO A 1 72 ? -3.551 8.898 4.993 1.00 77.94 72 PRO A CA 1
ATOM 529 C C . PRO A 1 72 ? -3.831 9.967 3.921 1.00 77.94 72 PRO A C 1
ATOM 531 O O . PRO A 1 72 ? -2.960 10.785 3.633 1.00 77.94 72 PRO A O 1
ATOM 534 N N . GLY A 1 73 ? -5.032 9.964 3.333 1.00 76.56 73 GLY A N 1
ATOM 535 C CA . GLY A 1 73 ? -5.357 10.705 2.117 1.00 76.56 73 GLY A CA 1
ATOM 536 C C . GLY A 1 73 ? -4.929 9.956 0.851 1.00 76.56 73 GLY A C 1
ATOM 537 O O . GLY A 1 73 ? -4.304 8.899 0.917 1.00 76.56 73 GLY A O 1
ATOM 538 N N . ASP A 1 74 ? -5.281 10.506 -0.308 1.00 78.38 74 ASP A N 1
ATOM 539 C CA . ASP A 1 74 ? -4.870 9.998 -1.620 1.00 78.38 74 ASP A CA 1
ATOM 540 C C . ASP A 1 74 ? -4.302 11.143 -2.472 1.00 78.38 74 ASP A C 1
ATOM 542 O O . ASP A 1 74 ? -4.731 12.295 -2.358 1.00 78.38 74 ASP A O 1
ATOM 546 N N . ILE A 1 75 ? -3.329 10.826 -3.326 1.00 78.31 75 ILE A N 1
ATOM 547 C CA . ILE A 1 75 ? -2.734 11.761 -4.282 1.00 78.31 75 ILE A CA 1
ATOM 548 C C . ILE A 1 75 ? -3.262 11.415 -5.670 1.00 78.31 75 ILE A C 1
ATOM 550 O O . ILE A 1 75 ? -2.713 10.588 -6.399 1.00 78.31 75 ILE A O 1
ATOM 554 N N . THR A 1 76 ? -4.313 12.114 -6.083 1.00 79.56 76 THR A N 1
ATOM 555 C CA . THR A 1 76 ? -4.850 11.965 -7.434 1.00 79.56 76 THR A CA 1
ATOM 556 C C . THR A 1 76 ? -4.011 12.762 -8.431 1.00 79.56 76 THR A C 1
ATOM 558 O O . THR A 1 76 ? -4.054 13.995 -8.443 1.00 79.56 76 THR A O 1
ATOM 561 N N . ARG A 1 77 ? -3.277 12.071 -9.311 1.00 78.19 77 ARG A N 1
ATOM 562 C CA . ARG A 1 77 ? -2.614 12.693 -10.471 1.00 78.19 77 ARG A CA 1
ATOM 563 C C . ARG A 1 77 ? -3.475 12.570 -11.728 1.00 78.19 77 ARG A C 1
ATOM 565 O O . ARG A 1 77 ? -3.999 11.497 -12.016 1.00 78.19 77 ARG A O 1
ATOM 572 N N . ASN A 1 78 ? -3.569 13.640 -12.518 1.00 84.19 78 ASN A N 1
ATOM 573 C CA . ASN A 1 78 ? -4.161 13.603 -13.857 1.00 84.19 78 ASN A CA 1
ATOM 574 C C . ASN A 1 78 ? -3.099 13.970 -14.899 1.00 84.19 78 ASN A C 1
ATOM 576 O O . ASN A 1 78 ? -2.616 15.100 -14.920 1.00 84.19 78 ASN A O 1
ATOM 580 N N . VAL A 1 79 ? -2.744 13.018 -15.760 1.00 78.50 79 VAL A N 1
ATOM 581 C CA . VAL A 1 79 ? -1.737 13.208 -16.810 1.00 78.50 79 VAL A CA 1
ATOM 582 C C . VAL A 1 79 ? -2.433 13.539 -18.127 1.00 78.50 79 VAL A C 1
ATOM 584 O O . VAL A 1 79 ? -3.269 12.773 -18.599 1.00 78.50 79 VAL A O 1
ATOM 587 N N . ASN A 1 80 ? -2.052 14.656 -18.747 1.00 80.69 80 ASN A N 1
ATOM 588 C CA . ASN A 1 80 ? -2.500 15.025 -20.089 1.00 80.69 80 ASN A CA 1
ATOM 589 C C . ASN A 1 80 ? -1.350 14.819 -21.085 1.00 80.69 80 ASN A C 1
ATOM 591 O O . ASN A 1 80 ? -0.417 15.616 -21.124 1.00 80.69 80 ASN A O 1
ATOM 595 N N . GLY A 1 81 ? -1.424 13.768 -21.905 1.00 86.06 81 GLY A N 1
ATOM 596 C CA . GLY A 1 81 ? -0.360 13.411 -22.849 1.00 86.06 81 GLY A CA 1
ATOM 597 C C . GLY A 1 81 ? 0.574 12.354 -22.266 1.00 86.06 81 GLY A C 1
ATOM 598 O O . GLY A 1 81 ? 0.142 11.222 -22.061 1.00 86.06 81 GLY A O 1
ATOM 599 N N . TYR A 1 82 ? 1.832 12.712 -22.005 1.00 79.00 82 TYR A N 1
ATOM 600 C CA . TYR A 1 82 ? 2.835 11.802 -21.440 1.00 79.00 82 TYR A CA 1
ATOM 601 C C . TYR A 1 82 ? 3.174 12.197 -19.993 1.00 79.00 82 TYR A C 1
ATOM 603 O O . TYR A 1 82 ? 3.293 13.394 -19.725 1.00 79.00 82 TYR A O 1
ATOM 611 N N . PRO A 1 83 ? 3.328 11.230 -19.066 1.00 79.75 83 PRO A N 1
ATOM 612 C CA . PRO A 1 83 ? 3.870 11.497 -17.734 1.00 79.75 83 PRO A CA 1
ATOM 613 C C . PRO A 1 83 ? 5.274 12.110 -17.829 1.00 79.75 83 PRO A C 1
ATOM 615 O O . PRO A 1 83 ? 6.037 11.768 -18.730 1.00 79.75 83 PRO A O 1
ATOM 618 N N . ASP A 1 84 ? 5.632 12.989 -16.903 1.00 74.69 84 ASP A N 1
ATOM 619 C CA . ASP A 1 84 ? 6.959 13.608 -16.806 1.00 74.69 84 ASP A CA 1
ATOM 620 C C . ASP A 1 84 ? 8.081 12.590 -16.532 1.00 74.69 84 ASP A C 1
ATOM 622 O O . ASP A 1 84 ? 9.194 12.758 -17.033 1.00 74.69 84 ASP A O 1
ATOM 626 N N . ASP A 1 85 ? 7.770 11.475 -15.866 1.00 75.75 85 ASP A N 1
ATOM 627 C CA . ASP A 1 85 ? 8.686 10.339 -15.675 1.00 75.75 85 ASP A CA 1
ATOM 628 C C . ASP A 1 85 ? 8.999 9.544 -16.965 1.00 75.75 85 ASP A C 1
ATOM 630 O O . ASP A 1 85 ? 9.882 8.686 -16.970 1.00 75.75 85 ASP A O 1
ATOM 634 N N . TRP A 1 86 ? 8.306 9.805 -18.082 1.00 72.38 86 TRP A N 1
ATOM 635 C CA . TRP A 1 86 ? 8.403 9.000 -19.311 1.00 72.38 86 TRP A CA 1
ATOM 636 C C . TRP A 1 86 ? 9.795 9.013 -19.964 1.00 72.38 86 TRP A C 1
ATOM 638 O O . TRP A 1 86 ? 10.217 8.023 -20.556 1.00 72.38 86 TRP A O 1
ATOM 648 N N . PHE A 1 87 ? 10.515 10.138 -19.916 1.00 67.69 87 PHE A N 1
ATOM 649 C CA . PHE A 1 87 ? 11.736 10.311 -20.716 1.00 67.69 87 PHE A CA 1
ATOM 650 C C . PHE A 1 87 ? 12.991 9.679 -20.090 1.00 67.69 87 PHE A C 1
ATOM 652 O O . PHE A 1 87 ? 13.982 9.483 -20.790 1.00 67.69 87 PHE A O 1
ATOM 659 N N . ASN A 1 88 ? 12.969 9.350 -18.795 1.00 61.41 88 ASN A N 1
ATOM 660 C CA . ASN A 1 88 ? 14.173 8.966 -18.051 1.00 61.41 88 ASN A CA 1
ATOM 661 C C . ASN A 1 88 ? 14.056 7.600 -17.352 1.00 61.41 88 ASN A C 1
ATOM 663 O O . ASN A 1 88 ? 14.797 7.317 -16.408 1.00 61.41 88 ASN A O 1
ATOM 667 N N . GLU A 1 89 ? 13.133 6.749 -17.810 1.00 65.12 89 GLU A N 1
ATOM 668 C CA . GLU A 1 89 ? 13.005 5.380 -17.320 1.00 65.12 89 GLU A CA 1
ATOM 669 C C . GLU A 1 89 ? 14.220 4.552 -17.769 1.00 65.12 89 GLU A C 1
ATOM 671 O O . GLU A 1 89 ? 14.433 4.296 -18.958 1.00 65.12 89 GLU A O 1
ATOM 676 N N . SER A 1 90 ? 15.042 4.139 -16.800 1.00 63.09 90 SER A N 1
ATOM 677 C CA . SER A 1 90 ? 16.142 3.205 -17.035 1.00 63.09 90 SER A CA 1
ATOM 678 C C . SER A 1 90 ? 15.555 1.876 -17.502 1.00 63.09 90 SER A C 1
ATOM 680 O O . SER A 1 90 ? 14.961 1.140 -16.714 1.00 63.09 90 SER A O 1
ATOM 682 N N . GLN A 1 91 ? 15.704 1.572 -18.792 1.00 60.53 91 GLN A N 1
ATOM 683 C CA . GLN A 1 91 ? 15.333 0.276 -19.349 1.00 60.53 91 GLN A CA 1
ATOM 684 C C . GLN A 1 91 ? 16.218 -0.790 -18.695 1.00 60.53 91 GLN A C 1
ATOM 686 O O . GLN A 1 91 ? 17.381 -0.968 -19.062 1.00 60.53 91 GLN A O 1
ATOM 691 N N . VAL A 1 92 ? 15.682 -1.485 -17.692 1.00 62.41 92 VAL A N 1
ATOM 692 C CA . VAL A 1 92 ? 16.367 -2.615 -17.065 1.00 62.41 92 VAL A CA 1
ATOM 693 C C . VAL A 1 92 ? 16.386 -3.755 -18.079 1.00 62.41 92 VAL A C 1
ATOM 695 O O . VAL A 1 92 ? 15.394 -4.456 -18.271 1.00 62.41 92 VAL A O 1
ATOM 698 N N . ARG A 1 93 ? 17.518 -3.916 -18.767 1.00 60.81 93 ARG A N 1
ATOM 699 C CA . ARG A 1 93 ? 17.780 -5.074 -19.620 1.00 60.81 93 ARG A CA 1
ATOM 700 C C . ARG A 1 93 ? 18.112 -6.260 -18.719 1.00 60.81 93 ARG A C 1
ATOM 702 O O . ARG A 1 93 ? 19.185 -6.308 -18.123 1.00 60.81 93 ARG A O 1
ATOM 709 N N . GLY A 1 94 ? 17.161 -7.178 -18.589 1.00 60.38 94 GLY A N 1
ATOM 710 C CA . GLY A 1 94 ? 17.396 -8.487 -17.994 1.00 60.38 94 GLY A CA 1
ATOM 711 C C . GLY A 1 94 ? 17.747 -9.470 -19.099 1.00 60.38 94 GLY A C 1
ATOM 712 O O . GLY A 1 94 ? 16.888 -9.787 -19.922 1.00 60.38 94 GLY A O 1
ATOM 713 N N . ASP A 1 95 ? 18.996 -9.923 -19.125 1.00 62.81 95 ASP A N 1
ATOM 714 C CA . ASP A 1 95 ? 19.408 -11.039 -19.971 1.00 62.81 95 ASP A CA 1
ATOM 715 C C . ASP A 1 95 ? 19.108 -12.326 -19.190 1.00 62.81 95 ASP A C 1
ATOM 717 O O . ASP A 1 95 ? 19.644 -12.540 -18.098 1.00 62.81 95 ASP A O 1
ATOM 721 N N . PHE A 1 96 ? 18.195 -13.153 -19.703 1.00 60.88 96 PHE A N 1
ATOM 722 C CA . PHE A 1 96 ? 17.804 -14.410 -19.066 1.00 60.88 96 PHE A CA 1
ATOM 723 C C . PHE A 1 96 ? 18.238 -15.588 -19.942 1.00 60.88 96 PHE A C 1
ATOM 725 O O . PHE A 1 96 ? 18.009 -15.605 -21.152 1.00 60.88 96 PHE A O 1
ATOM 732 N N . TRP A 1 97 ? 18.863 -16.584 -19.314 1.00 61.94 97 TRP A N 1
ATOM 733 C CA . TRP A 1 97 ? 19.229 -17.842 -19.961 1.00 61.94 97 TRP A CA 1
ATOM 734 C C . TRP A 1 97 ? 18.057 -18.818 -19.864 1.00 61.94 97 TRP A C 1
ATOM 736 O O . TRP A 1 97 ? 17.635 -19.162 -18.760 1.00 61.94 97 TRP A O 1
ATOM 746 N N . GLU A 1 98 ? 17.523 -19.254 -21.005 1.00 65.81 98 GLU A N 1
ATOM 747 C CA . GLU A 1 98 ? 16.347 -20.140 -21.050 1.00 65.81 98 GLU A CA 1
ATOM 748 C C . GLU A 1 98 ? 16.722 -21.621 -21.233 1.00 65.81 98 GLU A C 1
ATOM 750 O O . GLU A 1 98 ? 15.870 -22.504 -21.194 1.00 65.81 98 GLU A O 1
ATOM 755 N N . GLY A 1 99 ? 18.009 -21.920 -21.398 1.00 67.00 99 GLY A N 1
ATOM 756 C CA . GLY A 1 99 ? 18.486 -23.274 -21.642 1.00 67.00 99 GLY A CA 1
ATOM 757 C C . GLY A 1 99 ? 19.443 -23.347 -22.822 1.00 67.00 99 GLY A C 1
ATOM 758 O O . GLY A 1 99 ? 19.726 -22.356 -23.497 1.00 67.00 99 GLY A O 1
ATOM 759 N N . GLY A 1 100 ? 19.957 -24.544 -23.076 1.00 69.69 100 GLY A N 1
ATOM 760 C CA . GLY A 1 100 ? 20.764 -24.840 -24.250 1.00 69.69 100 GLY A CA 1
ATOM 761 C C . GLY A 1 100 ? 20.566 -26.276 -24.716 1.00 69.69 100 GLY A C 1
ATOM 762 O O . GLY A 1 100 ? 20.174 -27.135 -23.925 1.00 69.69 100 GLY A O 1
ATOM 763 N N . GLU A 1 101 ? 20.819 -26.529 -25.997 1.00 72.81 101 GLU A N 1
ATOM 764 C CA . GLU A 1 101 ? 20.807 -27.874 -26.578 1.00 72.81 101 GLU A CA 1
ATOM 765 C C . GLU A 1 101 ? 22.248 -28.375 -26.746 1.00 72.81 101 GLU A C 1
ATOM 767 O O . GLU A 1 101 ? 23.070 -27.712 -27.380 1.00 72.81 101 GLU A O 1
ATOM 772 N N . THR A 1 102 ? 22.556 -29.549 -26.183 1.00 77.50 102 THR A N 1
ATOM 773 C CA . THR A 1 102 ? 23.859 -30.216 -26.337 1.00 77.50 102 THR A CA 1
ATOM 774 C C . THR A 1 102 ? 23.755 -31.326 -27.375 1.00 77.50 102 THR A C 1
ATOM 776 O O . THR A 1 102 ? 23.115 -32.352 -27.141 1.00 77.50 102 THR A O 1
ATOM 779 N N . GLN A 1 103 ? 24.452 -31.169 -28.497 1.00 77.88 103 GLN A N 1
ATOM 780 C CA . GLN A 1 103 ? 24.524 -32.180 -29.548 1.00 77.88 103 GLN A CA 1
ATOM 781 C C . GLN A 1 103 ? 25.831 -32.968 -29.425 1.00 77.88 103 GLN A C 1
ATOM 783 O O . GLN A 1 103 ? 26.918 -32.406 -29.531 1.00 77.88 103 GLN A O 1
ATOM 788 N N . SER A 1 104 ? 25.730 -34.282 -29.194 1.00 84.00 104 SER A N 1
ATOM 789 C CA . SER A 1 104 ? 26.887 -35.174 -29.014 1.00 84.00 104 SER A CA 1
ATOM 790 C C . SER A 1 104 ? 27.162 -36.021 -30.258 1.00 84.00 104 SER A C 1
ATOM 792 O O . SER A 1 104 ? 26.310 -36.798 -30.692 1.00 84.00 104 SER A O 1
ATOM 794 N N . TYR A 1 105 ? 28.380 -35.937 -30.789 1.00 86.06 105 TYR A N 1
ATOM 795 C CA . TYR A 1 105 ? 28.889 -36.800 -31.849 1.00 86.06 105 TYR A CA 1
ATOM 796 C C . TYR A 1 105 ? 29.877 -37.823 -31.283 1.00 86.06 105 TYR A C 1
ATOM 798 O O . TYR A 1 105 ? 30.850 -37.473 -30.615 1.00 86.06 105 TYR A O 1
ATOM 806 N N . ASN A 1 106 ? 29.632 -39.102 -31.562 1.00 90.19 106 ASN A N 1
ATOM 807 C CA . ASN A 1 106 ? 30.435 -40.208 -31.049 1.00 90.19 106 ASN A CA 1
ATOM 808 C C . ASN A 1 106 ? 31.120 -40.928 -32.209 1.00 90.19 106 ASN A C 1
ATOM 810 O O . ASN A 1 106 ? 30.462 -41.328 -33.169 1.00 90.19 106 ASN A O 1
ATOM 814 N N . VAL A 1 107 ? 32.429 -41.141 -32.097 1.00 90.88 107 VAL A N 1
ATOM 815 C CA . VAL A 1 107 ? 33.197 -41.964 -33.037 1.00 90.88 107 VAL A CA 1
ATOM 816 C C . VAL A 1 107 ? 33.893 -43.059 -32.256 1.00 90.88 107 VAL A C 1
ATOM 818 O O . VAL A 1 107 ? 34.628 -42.788 -31.309 1.00 90.88 107 VAL A O 1
ATOM 821 N N . GLY A 1 108 ? 33.683 -44.307 -32.664 1.00 90.88 108 GLY A N 1
ATOM 822 C CA . GLY A 1 108 ? 34.284 -45.452 -32.001 1.00 90.88 108 GLY A CA 1
ATOM 823 C C . GLY A 1 108 ? 34.624 -46.577 -32.958 1.00 90.88 108 GLY A C 1
ATOM 824 O O . GLY A 1 108 ? 34.050 -46.707 -34.038 1.00 90.88 108 GLY A O 1
ATOM 825 N N . VAL A 1 109 ? 35.570 -47.399 -32.525 1.00 89.50 109 VAL A N 1
ATOM 826 C CA . VAL A 1 109 ? 35.948 -48.649 -33.175 1.00 89.50 109 VAL A CA 1
ATOM 827 C C . VAL A 1 109 ? 35.595 -49.803 -32.248 1.00 89.50 109 VAL A C 1
ATOM 829 O O . VAL A 1 109 ? 35.791 -49.732 -31.033 1.00 89.50 109 VAL A O 1
ATOM 832 N N . SER A 1 110 ? 35.049 -50.871 -32.822 1.00 87.81 110 SER A N 1
ATOM 833 C CA . SER A 1 110 ? 34.707 -52.089 -32.092 1.00 87.81 110 SER A CA 1
ATOM 834 C C . SER A 1 110 ? 35.427 -53.279 -32.710 1.00 87.81 110 SER A C 1
ATOM 836 O O . SER A 1 110 ? 35.485 -53.424 -33.931 1.00 87.81 110 SER A O 1
ATOM 838 N N . PHE A 1 111 ? 36.002 -54.119 -31.854 1.00 88.50 111 PHE A N 1
ATOM 839 C CA . PHE A 1 111 ? 36.718 -55.325 -32.245 1.00 88.50 111 PHE A CA 1
ATOM 840 C C . PHE A 1 111 ? 36.052 -56.538 -31.600 1.00 88.50 111 PHE A C 1
ATOM 842 O O . PHE A 1 111 ? 35.899 -56.603 -30.379 1.00 88.50 111 PHE A O 1
ATOM 849 N N . GLY A 1 112 ? 35.634 -57.494 -32.431 1.00 88.69 112 GLY A N 1
ATOM 850 C CA . GLY A 1 112 ? 35.058 -58.760 -31.981 1.00 88.69 112 GLY A CA 1
ATOM 851 C C . GLY A 1 112 ? 36.122 -59.745 -31.510 1.00 88.69 112 GLY A C 1
ATOM 852 O O . GLY A 1 112 ? 37.199 -59.844 -32.097 1.00 88.69 112 GLY A O 1
ATOM 853 N N . ILE A 1 113 ? 35.804 -60.497 -30.460 1.00 82.75 113 ILE A N 1
ATOM 854 C CA . ILE A 1 113 ? 36.637 -61.582 -29.946 1.00 82.75 113 ILE A CA 1
ATOM 855 C C . ILE A 1 113 ? 36.197 -62.877 -30.647 1.00 82.75 113 ILE A C 1
ATOM 857 O O . ILE A 1 113 ? 35.043 -63.292 -30.537 1.00 82.75 113 ILE A O 1
ATOM 861 N N . GLY A 1 114 ? 37.106 -63.506 -31.400 1.00 86.12 114 GLY A N 1
ATOM 862 C CA . GLY A 1 114 ? 36.798 -64.638 -32.286 1.00 86.12 114 GLY A CA 1
ATOM 863 C C . GLY A 1 114 ? 36.031 -65.786 -31.613 1.00 86.12 114 GLY A C 1
ATOM 864 O O . GLY A 1 114 ? 36.315 -66.149 -30.475 1.00 86.12 114 GLY A O 1
ATOM 865 N N . ASN A 1 115 ? 35.066 -66.366 -32.337 1.00 77.94 115 ASN A N 1
ATOM 866 C CA . ASN A 1 115 ? 34.168 -67.443 -31.884 1.00 77.94 115 ASN A CA 1
ATOM 867 C C . ASN A 1 115 ? 33.323 -67.124 -30.634 1.00 77.94 115 ASN A C 1
ATOM 869 O O . ASN A 1 115 ? 32.754 -68.030 -30.028 1.00 77.94 115 ASN A O 1
ATOM 873 N N . THR A 1 116 ? 33.197 -65.848 -30.264 1.00 82.25 116 THR A N 1
ATOM 874 C CA . THR A 1 116 ? 32.314 -65.385 -29.187 1.00 82.25 116 THR A CA 1
ATOM 875 C C . THR A 1 116 ? 31.458 -64.213 -29.670 1.00 82.25 116 THR A C 1
ATOM 877 O O . THR A 1 116 ? 31.778 -63.572 -30.666 1.00 82.25 116 THR A O 1
ATOM 880 N N . LEU A 1 117 ? 30.369 -63.910 -28.960 1.00 82.00 117 LEU A N 1
ATOM 881 C CA . LEU A 1 117 ? 29.551 -62.712 -29.206 1.00 82.00 117 LEU A CA 1
ATOM 882 C C . LEU A 1 117 ? 30.109 -61.461 -28.501 1.00 82.00 117 LEU A C 1
ATOM 884 O O . LEU A 1 117 ? 29.457 -60.421 -28.480 1.00 82.00 117 LEU A O 1
ATOM 888 N N . ALA A 1 118 ? 31.285 -61.567 -27.878 1.00 86.25 118 ALA A N 1
ATOM 889 C CA . ALA A 1 118 ? 31.871 -60.490 -27.100 1.00 86.25 118 ALA A CA 1
ATOM 890 C C . ALA A 1 118 ? 32.689 -59.543 -27.989 1.00 86.25 118 ALA A C 1
ATOM 892 O O . ALA A 1 118 ? 33.459 -59.971 -28.853 1.00 86.25 118 ALA A O 1
ATOM 893 N N . THR A 1 119 ? 32.551 -58.244 -27.740 1.00 88.81 119 THR A N 1
ATOM 894 C CA . THR A 1 119 ? 33.278 -57.175 -28.434 1.00 88.81 119 THR A CA 1
ATOM 895 C C . THR A 1 119 ? 33.930 -56.239 -27.427 1.00 88.81 119 THR A C 1
ATOM 897 O O . THR A 1 119 ? 33.326 -55.915 -26.406 1.00 88.81 119 THR A O 1
ATOM 900 N N . VAL A 1 120 ? 35.130 -55.755 -27.744 1.00 90.12 120 VAL A N 1
ATOM 901 C CA . VAL A 1 120 ? 35.777 -54.646 -27.032 1.00 90.12 120 VAL A CA 1
ATOM 902 C C . VAL A 1 120 ? 35.658 -53.396 -27.894 1.00 90.12 120 VAL A C 1
ATOM 904 O O . VAL A 1 120 ? 36.019 -53.415 -29.071 1.00 90.12 120 VAL A O 1
ATOM 907 N N . SER A 1 121 ? 35.144 -52.312 -27.321 1.00 88.81 121 SER A N 1
ATOM 908 C CA . SER A 1 121 ? 34.963 -51.036 -28.013 1.00 88.81 121 SER A CA 1
ATOM 909 C C . SER A 1 121 ? 35.771 -49.926 -27.357 1.00 88.81 121 SER A C 1
ATOM 911 O O . SER A 1 121 ? 35.785 -49.809 -26.133 1.00 88.81 121 SER A O 1
ATOM 913 N N . PHE A 1 122 ? 36.376 -49.077 -28.183 1.00 90.00 122 PHE A N 1
ATOM 914 C CA . PHE A 1 122 ? 37.025 -47.834 -27.773 1.00 90.00 122 PHE A CA 1
ATOM 915 C C . PHE A 1 122 ? 36.427 -46.687 -28.584 1.00 90.00 122 PHE A C 1
ATOM 917 O O . PHE A 1 122 ? 36.236 -46.823 -29.794 1.00 90.00 122 PHE A O 1
ATOM 924 N N . GLY A 1 123 ? 36.126 -45.561 -27.941 1.00 90.88 123 GLY A N 1
ATOM 925 C CA . GLY A 1 123 ? 35.508 -44.423 -28.614 1.00 90.88 123 GLY A CA 1
ATOM 926 C C . GLY A 1 123 ? 35.839 -43.086 -27.972 1.00 90.88 123 GLY A C 1
ATOM 927 O O . GLY A 1 123 ? 36.262 -43.023 -26.819 1.00 90.88 123 GLY A O 1
ATOM 928 N N . LEU A 1 124 ? 35.648 -42.034 -28.763 1.00 90.88 124 LEU A N 1
ATOM 929 C CA . LEU A 1 124 ? 35.734 -40.631 -28.381 1.00 90.88 124 LEU A CA 1
ATOM 930 C C . LEU A 1 124 ? 34.362 -39.984 -28.591 1.00 90.88 124 LEU A C 1
ATOM 932 O O . LEU A 1 124 ? 33.659 -40.302 -29.556 1.00 90.88 124 LEU A O 1
ATOM 936 N N . ALA A 1 125 ? 34.005 -39.065 -27.700 1.00 88.44 125 ALA A N 1
ATOM 937 C CA . ALA A 1 125 ? 32.786 -38.274 -27.784 1.00 88.44 125 ALA A CA 1
ATOM 938 C C . ALA A 1 125 ? 33.147 -36.788 -27.839 1.00 88.44 125 ALA A C 1
ATOM 940 O O . ALA A 1 125 ? 34.010 -36.330 -27.089 1.00 88.44 125 ALA A O 1
ATOM 941 N N . PHE A 1 126 ? 32.476 -36.053 -28.720 1.00 85.56 126 PHE A N 1
ATOM 942 C CA . PHE A 1 126 ? 32.568 -34.602 -28.847 1.00 85.56 126 PHE A CA 1
ATOM 943 C C . PHE A 1 126 ? 31.167 -34.023 -28.679 1.00 85.56 126 PHE A C 1
ATOM 945 O O . PHE A 1 126 ? 30.222 -34.550 -29.263 1.00 85.56 126 PHE A O 1
ATOM 952 N N . SER A 1 127 ? 31.019 -32.955 -27.903 1.00 84.56 127 SER A N 1
ATOM 953 C CA . SER A 1 127 ? 29.740 -32.269 -27.707 1.00 84.56 127 SER A CA 1
ATOM 954 C C . SER A 1 127 ? 29.837 -30.815 -28.152 1.00 84.56 127 SER A C 1
ATOM 956 O O . SER A 1 127 ? 30.847 -30.161 -27.895 1.00 84.56 127 SER A O 1
ATOM 958 N N . GLN A 1 128 ? 28.791 -30.317 -28.809 1.00 78.38 128 GLN A N 1
ATOM 959 C CA . GLN A 1 128 ? 28.599 -28.896 -29.088 1.00 78.38 128 GLN A CA 1
ATOM 960 C C . GLN A 1 128 ? 27.377 -28.399 -28.314 1.00 78.38 128 GLN A C 1
ATOM 962 O O . GLN A 1 128 ? 26.298 -28.979 -28.443 1.00 78.38 128 GLN A O 1
ATOM 967 N N . ASP A 1 129 ? 27.553 -27.322 -27.551 1.00 78.88 129 ASP A N 1
ATOM 968 C CA . ASP A 1 129 ? 26.487 -26.687 -26.777 1.00 78.88 129 ASP A CA 1
ATOM 969 C C . ASP A 1 129 ? 26.003 -25.423 -27.503 1.00 78.88 129 ASP A C 1
ATOM 971 O O . ASP A 1 129 ? 26.792 -24.519 -27.797 1.00 78.88 129 ASP A O 1
ATOM 975 N N . ALA A 1 130 ? 24.703 -25.345 -27.787 1.00 69.25 130 ALA A N 1
ATOM 976 C CA . ALA A 1 130 ? 24.044 -24.129 -28.256 1.00 69.25 130 ALA A CA 1
ATOM 977 C C . ALA A 1 130 ? 23.309 -23.479 -27.083 1.00 69.25 130 ALA A C 1
ATOM 979 O O . ALA A 1 130 ? 22.485 -24.131 -26.448 1.00 69.25 130 ALA A O 1
ATOM 980 N N . MET A 1 131 ? 23.581 -22.207 -26.787 1.00 64.31 131 MET A N 1
ATOM 981 C CA . MET A 1 131 ? 22.851 -21.471 -25.750 1.00 64.31 131 MET A CA 1
ATOM 982 C C . MET A 1 131 ? 21.708 -20.677 -26.382 1.00 64.31 131 MET A C 1
ATOM 984 O O . MET A 1 131 ? 21.900 -20.024 -27.412 1.00 64.31 131 MET A O 1
ATOM 988 N N . LEU A 1 132 ? 20.532 -20.720 -25.754 1.00 63.47 132 LEU A N 1
ATOM 989 C CA . LEU A 1 132 ? 19.399 -19.865 -26.090 1.00 63.47 132 LEU A CA 1
ATOM 990 C C . LEU A 1 132 ? 19.393 -18.676 -25.130 1.00 63.47 132 LEU A C 1
ATOM 992 O O . LEU A 1 132 ? 19.179 -18.823 -23.923 1.00 63.47 132 LEU A O 1
ATOM 996 N N . GLU A 1 133 ? 19.663 -17.495 -25.675 1.00 63.88 133 GLU A N 1
ATOM 997 C CA . GLU A 1 133 ? 19.601 -16.238 -24.942 1.00 63.88 133 GLU A CA 1
ATOM 998 C C . GLU A 1 133 ? 18.320 -15.498 -25.335 1.00 63.88 133 GLU A C 1
ATOM 1000 O O . GLU A 1 133 ? 18.062 -15.248 -26.519 1.00 63.88 133 GLU A O 1
ATOM 1005 N N . GLN A 1 134 ? 17.503 -15.156 -24.336 1.00 58.16 134 GLN A N 1
ATOM 1006 C CA . GLN A 1 134 ? 16.347 -14.287 -24.521 1.00 58.16 134 GLN A CA 1
ATOM 1007 C C . GLN A 1 134 ? 16.656 -12.900 -23.966 1.00 58.16 134 GLN A C 1
ATOM 1009 O O . GLN A 1 134 ? 16.863 -12.722 -22.764 1.00 58.16 134 GLN A O 1
ATOM 1014 N N . VAL A 1 135 ? 16.612 -11.897 -24.844 1.00 62.47 135 VAL A N 1
ATOM 1015 C CA . VAL A 1 135 ? 16.678 -10.492 -24.437 1.00 62.47 135 VAL A CA 1
ATOM 1016 C C . VAL A 1 135 ? 15.257 -9.946 -24.372 1.00 62.47 135 VAL A C 1
ATOM 1018 O O . VAL A 1 135 ? 14.557 -9.864 -25.388 1.00 62.47 135 VAL A O 1
ATOM 1021 N N . ARG A 1 136 ? 14.825 -9.547 -23.170 1.00 59.62 136 ARG A N 1
ATOM 1022 C CA . ARG A 1 136 ? 13.541 -8.872 -22.955 1.00 59.62 136 ARG A CA 1
ATOM 1023 C C . ARG A 1 136 ? 13.777 -7.406 -22.606 1.00 59.62 136 ARG A C 1
ATOM 1025 O O . ARG A 1 136 ? 14.368 -7.090 -21.577 1.00 59.62 136 ARG A O 1
ATOM 1032 N N . LEU A 1 137 ? 13.276 -6.509 -23.453 1.00 57.78 137 LEU A N 1
ATOM 1033 C CA . LEU A 1 137 ? 13.260 -5.068 -23.194 1.00 57.78 137 LEU A CA 1
ATOM 1034 C C . LEU A 1 137 ? 11.834 -4.662 -22.800 1.00 57.78 137 LEU A C 1
ATOM 1036 O O . LEU A 1 137 ? 10.939 -4.603 -23.647 1.00 57.78 137 LEU A O 1
ATOM 1040 N N . GLY A 1 138 ? 11.609 -4.435 -21.505 1.00 66.38 138 GLY A N 1
ATOM 1041 C CA . GLY A 1 138 ? 10.324 -3.966 -20.977 1.00 66.38 138 GLY A CA 1
ATOM 1042 C C . GLY A 1 138 ? 9.119 -4.832 -21.386 1.00 66.38 138 GLY A C 1
ATOM 1043 O O . GLY A 1 138 ? 9.111 -6.053 -21.206 1.00 66.38 138 GLY A O 1
AT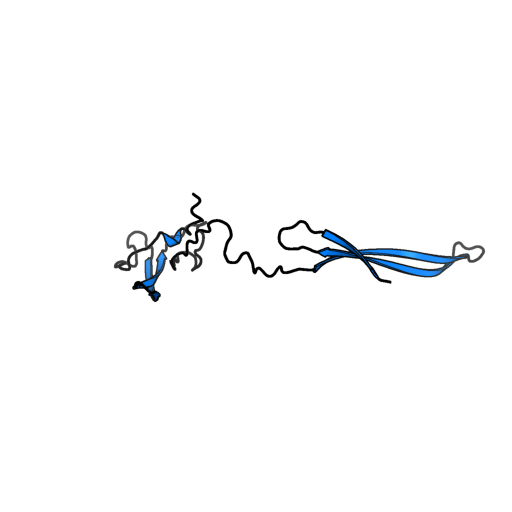OM 1044 N N . ASN A 1 139 ? 8.085 -4.193 -21.942 1.00 58.62 139 ASN A N 1
ATOM 1045 C CA . ASN A 1 139 ? 6.820 -4.830 -22.341 1.00 58.62 139 ASN A CA 1
ATOM 1046 C C . ASN A 1 139 ? 6.816 -5.395 -23.776 1.00 58.62 139 ASN A C 1
ATOM 1048 O O . ASN A 1 139 ? 5.755 -5.758 -24.281 1.00 58.62 139 ASN A O 1
ATOM 1052 N N . MET A 1 140 ? 7.965 -5.456 -24.456 1.00 58.06 140 MET A N 1
ATOM 1053 C CA . MET A 1 140 ? 8.039 -6.006 -25.812 1.00 58.06 140 MET A CA 1
ATOM 1054 C C . MET A 1 140 ? 8.091 -7.540 -25.808 1.00 58.06 140 MET A C 1
ATOM 1056 O O . MET A 1 140 ? 8.514 -8.161 -24.829 1.00 58.06 140 MET A O 1
ATOM 1060 N N . ASN A 1 141 ? 7.701 -8.145 -26.934 1.00 60.25 141 ASN A N 1
ATOM 1061 C CA . ASN A 1 141 ? 7.926 -9.570 -27.171 1.00 60.25 141 ASN A CA 1
ATOM 1062 C C . ASN A 1 141 ? 9.436 -9.877 -27.142 1.00 60.25 141 ASN A C 1
ATOM 1064 O O . ASN A 1 141 ? 10.213 -9.093 -27.699 1.00 60.25 141 ASN A O 1
ATOM 1068 N N . PRO A 1 142 ? 9.857 -10.992 -26.518 1.00 59.38 142 PRO A N 1
ATOM 1069 C CA . PRO A 1 142 ? 11.264 -11.362 -26.443 1.00 59.38 142 PRO A CA 1
ATOM 1070 C C . PRO A 1 142 ? 11.828 -11.647 -27.840 1.00 59.38 142 PRO A C 1
ATOM 1072 O O . PRO A 1 142 ? 11.154 -12.231 -28.691 1.00 59.38 142 PRO A O 1
ATOM 1075 N N . ILE A 1 143 ? 13.076 -11.237 -28.067 1.00 61.31 143 ILE A N 1
ATOM 1076 C CA . ILE A 1 143 ? 13.838 -11.577 -29.274 1.00 61.31 143 ILE A CA 1
ATOM 1077 C C . ILE A 1 143 ? 14.775 -12.735 -28.900 1.00 61.31 143 ILE A C 1
ATOM 1079 O O . ILE A 1 143 ? 15.595 -12.578 -27.996 1.00 61.31 143 ILE A O 1
ATOM 1083 N N . LEU A 1 144 ? 14.638 -13.892 -29.567 1.00 60.72 144 LEU A N 1
ATOM 1084 C CA . LEU A 1 144 ? 15.524 -15.049 -29.370 1.00 60.72 144 LEU A CA 1
ATOM 1085 C C . LEU A 1 144 ? 16.807 -14.908 -30.201 1.00 60.72 144 LEU A C 1
ATOM 1087 O O . LEU A 1 144 ? 16.738 -14.704 -31.416 1.00 60.72 144 LEU A O 1
ATOM 1091 N N . GLY A 1 145 ? 17.961 -15.088 -29.557 1.00 62.47 145 GLY A N 1
ATOM 1092 C CA . GLY A 1 145 ? 19.260 -15.268 -30.206 1.00 62.47 145 GLY A CA 1
ATOM 1093 C C . GLY A 1 145 ? 19.905 -16.596 -29.797 1.00 62.47 145 GLY A C 1
ATOM 1094 O O . GLY A 1 145 ? 19.868 -16.973 -28.628 1.00 62.4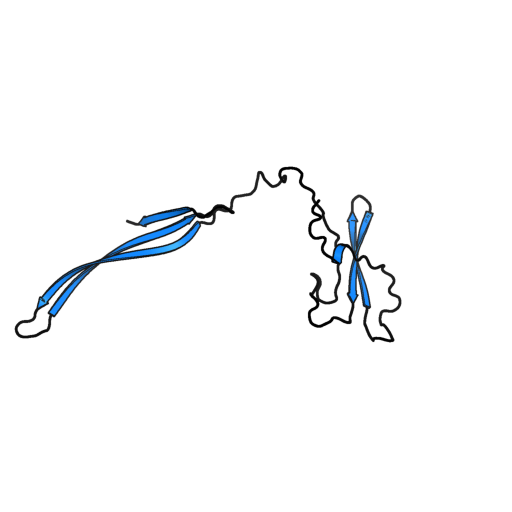7 145 GLY A O 1
ATOM 1095 N N . THR A 1 146 ? 20.498 -17.315 -30.754 1.00 58.50 146 THR A N 1
ATOM 1096 C CA . THR A 1 146 ? 21.282 -18.534 -30.488 1.00 58.50 146 THR A CA 1
ATOM 1097 C C . THR A 1 146 ? 22.765 -18.226 -30.651 1.00 58.50 146 THR A C 1
ATOM 1099 O O . THR A 1 146 ? 23.183 -17.767 -31.717 1.00 58.50 146 THR A O 1
ATOM 1102 N N . PHE A 1 147 ? 23.563 -18.508 -29.621 1.00 61.56 147 PHE A N 1
ATOM 1103 C CA . PHE A 1 147 ? 25.018 -18.341 -29.643 1.00 61.56 147 PHE A CA 1
ATOM 1104 C C . PHE A 1 147 ? 25.714 -19.691 -29.422 1.00 61.56 147 PHE A C 1
ATOM 1106 O O . PHE A 1 147 ? 25.286 -20.493 -28.589 1.00 61.56 147 PHE A O 1
ATOM 1113 N N . TYR A 1 148 ? 26.796 -19.934 -30.165 1.00 53.97 148 TYR A N 1
ATOM 1114 C CA . TYR A 1 148 ? 27.633 -21.133 -30.046 1.00 53.97 148 TYR A CA 1
ATOM 1115 C C . TYR A 1 148 ? 28.932 -20.786 -29.315 1.00 53.97 148 TYR A C 1
ATOM 1117 O O . TYR A 1 148 ? 29.529 -19.743 -29.590 1.00 53.97 148 TYR A O 1
ATOM 1125 N N . ARG A 1 149 ? 29.389 -21.660 -28.412 1.00 53.09 149 ARG A N 1
ATOM 1126 C CA . ARG A 1 149 ? 30.747 -21.595 -27.852 1.00 53.09 149 ARG A CA 1
ATOM 1127 C C . ARG A 1 149 ? 31.647 -22.573 -28.617 1.00 53.09 149 ARG A C 1
ATOM 1129 O O . ARG A 1 149 ? 31.238 -23.708 -28.849 1.00 53.09 149 ARG A O 1
ATOM 1136 N N . GLU A 1 150 ? 32.830 -22.104 -29.017 1.00 50.34 150 GLU A N 1
ATOM 1137 C CA . GLU A 1 150 ? 33.912 -22.909 -29.618 1.00 50.34 150 GLU A CA 1
ATOM 1138 C C . GLU A 1 150 ? 34.640 -23.775 -28.581 1.00 50.34 150 GLU A C 1
ATOM 1140 O O . GLU A 1 150 ? 34.839 -23.291 -27.437 1.00 50.34 150 GLU A O 1
#

Sequence (150 aa):
MTSGSTAPEATTFEPVDTTDMVNLQTGDFTYNLPLLEVPGPEGGYPLALSYHAGIQPGEDASWAGLGWTLNPGDITRNVNGYPDDWFNESQVRGDFWEGGETQSYNVGVSFGIGNTLATVSFGLAFSQDAMLEQVRLGNMNPILGTFYRE